Protein AF-A0A661SNB0-F1 (afdb_monomer)

Radius of gyration: 14.27 Å; Cα contacts (8 Å, |Δi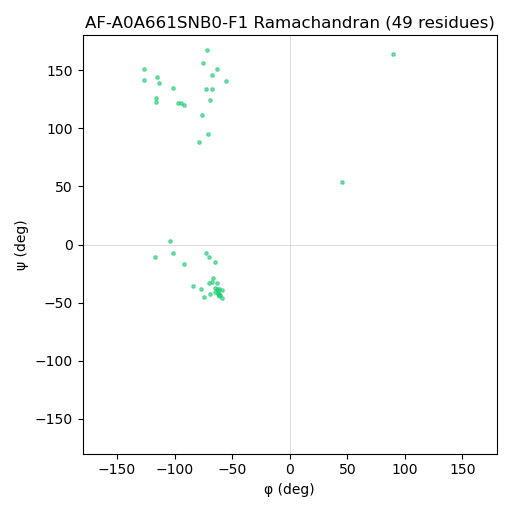|>4): 27; chains: 1; bounding box: 40×19×37 Å

Foldseek 3Di:
DDPDDDDDDDDFDADPQLVVCCVVPNVVVVVVLCVVVVDPRRPPPTDHSGD

Secondary structure (DSSP, 8-state):
---------------HHHHHHHHHH-HHHHHHHHHHH---TT-TTPPPS--

Structure (mmCIF, N/CA/C/O backbone):
data_AF-A0A661SNB0-F1
#
_entry.id   AF-A0A661SNB0-F1
#
loop_
_atom_site.group_PDB
_atom_site.id
_atom_site.type_symbol
_atom_site.label_atom_id
_atom_site.label_alt_id
_atom_site.label_comp_id
_atom_site.label_asym_id
_atom_site.label_entity_id
_atom_site.label_seq_id
_atom_site.pdbx_PDB_ins_code
_atom_site.Cartn_x
_atom_site.Cartn_y
_atom_site.Cartn_z
_atom_site.occupancy
_atom_site.B_iso_or_equiv
_atom_site.auth_seq_id
_atom_site.auth_comp_id
_atom_site.auth_asym_id
_atom_site.auth_atom_id
_atom_site.pdbx_PDB_model_num
ATOM 1 N N . MET A 1 1 ? 29.287 -2.685 -24.818 1.00 59.03 1 MET A N 1
ATOM 2 C CA . MET A 1 1 ? 28.484 -3.029 -23.628 1.00 59.03 1 MET A CA 1
ATOM 3 C C . MET A 1 1 ? 27.102 -3.391 -24.141 1.00 59.03 1 MET A C 1
ATOM 5 O O . MET A 1 1 ? 26.625 -2.674 -25.010 1.00 59.03 1 MET A O 1
ATOM 9 N N . ARG A 1 2 ? 26.543 -4.547 -23.764 1.00 71.31 2 ARG A N 1
ATOM 10 C CA . ARG A 1 2 ? 25.164 -4.887 -24.141 1.00 71.31 2 ARG A CA 1
ATOM 11 C C . ARG A 1 2 ? 24.230 -4.021 -23.301 1.00 71.31 2 ARG A C 1
ATOM 13 O O . ARG A 1 2 ? 24.468 -3.878 -22.108 1.00 71.31 2 ARG A O 1
ATOM 20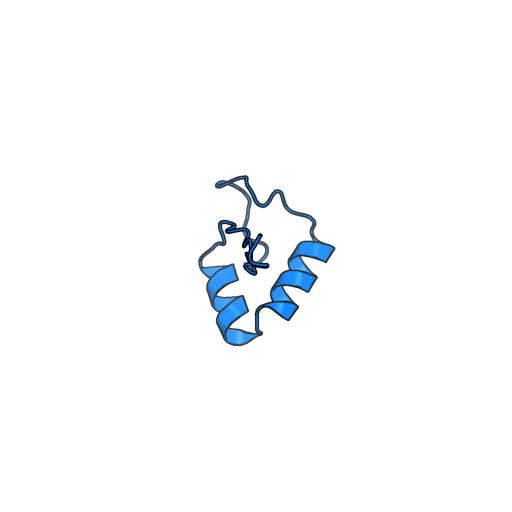 N N . ASP A 1 3 ? 23.243 -3.430 -23.954 1.00 79.31 3 ASP A N 1
ATOM 21 C CA . ASP A 1 3 ? 22.191 -2.646 -23.316 1.00 79.31 3 ASP A CA 1
ATOM 22 C C . ASP A 1 3 ? 21.182 -3.643 -22.726 1.00 79.31 3 ASP A C 1
ATOM 24 O O . ASP A 1 3 ? 20.302 -4.150 -23.423 1.00 79.31 3 ASP A O 1
ATOM 28 N N . GLU A 1 4 ? 21.420 -4.072 -21.486 1.00 85.44 4 GLU A N 1
ATOM 29 C CA . GLU A 1 4 ? 20.520 -4.977 -20.772 1.00 85.44 4 GLU A CA 1
ATOM 30 C C . GLU A 1 4 ? 19.521 -4.150 -19.967 1.00 85.44 4 GLU A C 1
ATOM 32 O O . GLU A 1 4 ? 19.893 -3.357 -19.102 1.00 85.44 4 GLU A O 1
ATOM 37 N N . ARG A 1 5 ? 18.232 -4.333 -20.268 1.00 91.69 5 ARG A N 1
ATOM 38 C CA . ARG A 1 5 ? 17.146 -3.698 -19.526 1.00 91.69 5 ARG A CA 1
ATOM 39 C C . ARG A 1 5 ? 17.069 -4.309 -18.127 1.00 91.69 5 ARG A C 1
ATOM 41 O O . ARG A 1 5 ? 16.892 -5.518 -17.993 1.00 91.69 5 ARG A O 1
ATOM 48 N N . VAL A 1 6 ? 17.149 -3.457 -17.110 1.00 92.06 6 VAL A N 1
ATOM 49 C CA . VAL A 1 6 ? 16.948 -3.818 -15.704 1.00 92.06 6 VAL A CA 1
ATOM 50 C C . VAL A 1 6 ? 15.728 -3.067 -15.192 1.00 92.06 6 VAL A C 1
ATOM 52 O O . VAL A 1 6 ? 15.699 -1.839 -15.242 1.00 92.06 6 VAL A O 1
ATOM 55 N N . ASP A 1 7 ? 14.740 -3.805 -14.693 1.00 94.81 7 ASP A N 1
ATOM 56 C CA . ASP A 1 7 ? 13.582 -3.241 -14.003 1.00 94.81 7 ASP A CA 1
ATOM 57 C C . ASP A 1 7 ? 13.777 -3.407 -12.484 1.00 94.81 7 ASP A C 1
ATOM 59 O O . ASP A 1 7 ? 14.193 -4.469 -12.011 1.00 94.81 7 ASP A O 1
ATOM 63 N N . VAL A 1 8 ? 13.499 -2.351 -11.718 1.00 93.56 8 VAL A N 1
ATOM 64 C CA . VAL A 1 8 ? 13.591 -2.341 -10.250 1.00 93.56 8 VAL A CA 1
A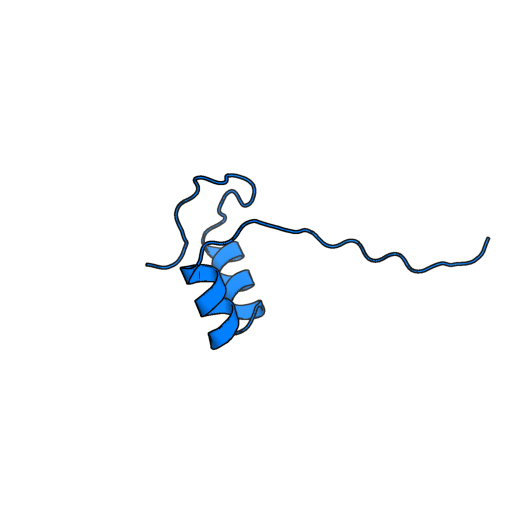TOM 65 C C . VAL A 1 8 ? 12.195 -2.113 -9.691 1.00 93.56 8 VAL A C 1
ATOM 67 O O . VAL A 1 8 ? 11.540 -1.137 -10.046 1.00 93.56 8 VAL A O 1
ATOM 70 N N . PHE A 1 9 ? 11.759 -3.006 -8.807 1.00 93.56 9 PHE A N 1
ATOM 71 C CA . PHE A 1 9 ? 10.447 -2.947 -8.171 1.00 93.56 9 PHE A CA 1
ATOM 72 C C . PHE A 1 9 ? 10.602 -2.682 -6.680 1.00 93.56 9 PHE A C 1
ATOM 74 O O . PHE A 1 9 ? 11.474 -3.260 -6.027 1.00 93.56 9 PHE A O 1
ATOM 81 N N . TRP A 1 10 ? 9.733 -1.834 -6.139 1.00 90.44 10 TRP A N 1
ATOM 82 C CA . TRP A 1 10 ? 9.648 -1.611 -4.706 1.00 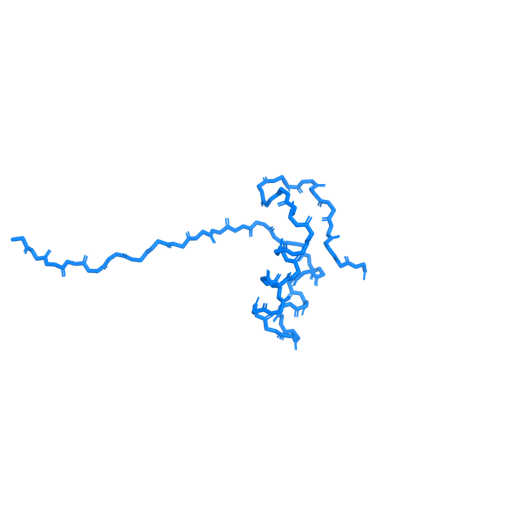90.44 10 TRP A CA 1
ATOM 83 C C . TRP A 1 10 ? 8.568 -2.513 -4.115 1.00 90.44 10 TRP A C 1
ATOM 85 O O . TRP A 1 10 ? 7.416 -2.477 -4.536 1.00 90.44 10 TRP A O 1
ATOM 95 N N . MET A 1 11 ? 8.955 -3.350 -3.155 1.00 92.62 11 MET A N 1
ATOM 96 C CA . MET A 1 11 ? 8.020 -4.163 -2.387 1.00 92.62 11 MET A CA 1
ATOM 97 C C . MET A 1 11 ? 7.719 -3.463 -1.067 1.00 92.62 11 MET A C 1
ATOM 99 O O . MET A 1 11 ? 8.636 -3.228 -0.278 1.00 92.62 11 MET A O 1
ATOM 103 N N . ILE A 1 12 ? 6.443 -3.173 -0.831 1.00 92.25 12 ILE A N 1
ATOM 104 C CA . ILE A 1 12 ? 5.950 -2.565 0.405 1.00 92.25 12 ILE A CA 1
ATOM 105 C C . ILE A 1 12 ? 5.023 -3.538 1.146 1.00 92.25 12 ILE A C 1
ATOM 107 O O . ILE A 1 12 ? 4.292 -4.300 0.504 1.00 92.25 12 ILE A O 1
ATOM 111 N N . PRO A 1 13 ? 5.049 -3.555 2.487 1.00 93.44 13 PRO A N 1
ATOM 112 C CA . PRO A 1 13 ? 4.065 -4.275 3.278 1.00 93.44 13 PRO A CA 1
ATOM 113 C C . PRO A 1 13 ? 2.677 -3.634 3.143 1.00 93.44 13 PRO A C 1
ATOM 115 O O . PRO A 1 13 ? 2.506 -2.419 3.280 1.00 93.44 13 PRO A O 1
ATOM 118 N N . ILE A 1 14 ? 1.673 -4.482 2.928 1.00 95.00 14 ILE A N 1
ATOM 119 C CA . ILE A 1 14 ? 0.257 -4.109 2.951 1.00 95.00 14 ILE A CA 1
ATOM 120 C C . ILE A 1 14 ? -0.506 -5.022 3.909 1.00 95.00 14 ILE A C 1
ATOM 122 O O . ILE A 1 14 ? -0.117 -6.174 4.132 1.00 95.00 14 ILE A O 1
ATOM 126 N N . SER A 1 15 ? -1.584 -4.504 4.487 1.00 95.69 15 SER A N 1
ATOM 127 C CA . SER A 1 15 ? -2.478 -5.278 5.345 1.00 95.69 15 SER A CA 1
ATOM 128 C C . SER A 1 15 ? -3.308 -6.280 4.527 1.00 95.69 15 SER A C 1
ATOM 130 O O . SER A 1 15 ? -3.405 -6.203 3.301 1.00 95.69 15 SER A O 1
ATOM 132 N N . GLU A 1 16 ? -3.973 -7.220 5.204 1.00 96.38 16 GLU A N 1
ATOM 133 C CA . GLU A 1 16 ? -4.916 -8.131 4.543 1.00 96.38 16 GLU A CA 1
ATOM 134 C C . GLU A 1 16 ? -6.122 -7.387 3.934 1.00 96.38 16 GLU A C 1
ATOM 136 O O . GLU A 1 16 ? -6.632 -7.796 2.890 1.00 96.38 16 GLU A O 1
ATOM 141 N N . ALA A 1 17 ? -6.570 -6.287 4.552 1.00 96.94 17 ALA A N 1
ATOM 142 C CA . ALA A 1 17 ? -7.662 -5.463 4.031 1.00 96.94 17 ALA A CA 1
ATOM 143 C C . ALA A 1 17 ? -7.242 -4.708 2.759 1.00 96.94 17 ALA A C 1
ATOM 145 O O . ALA A 1 17 ? -7.972 -4.713 1.772 1.00 96.94 17 ALA A O 1
ATOM 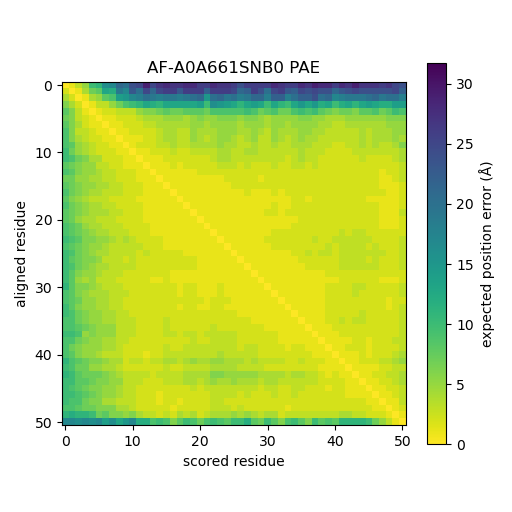146 N N . GLU A 1 18 ? -6.032 -4.146 2.749 1.00 97.31 18 GLU A N 1
ATOM 147 C CA . GLU A 1 18 ? -5.427 -3.497 1.576 1.00 97.31 18 GLU A CA 1
ATOM 148 C C . GLU A 1 18 ? -5.227 -4.486 0.431 1.00 97.31 18 GLU A C 1
ATOM 150 O O . GLU A 1 18 ? -5.593 -4.199 -0.705 1.00 97.31 18 GLU A O 1
ATOM 155 N N . PHE A 1 19 ? -4.750 -5.697 0.731 1.00 96.75 19 PHE A N 1
ATOM 156 C CA . PHE A 1 19 ? -4.635 -6.753 -0.270 1.00 96.75 19 PHE A CA 1
ATOM 157 C C . PHE A 1 19 ? -5.987 -7.106 -0.905 1.00 96.75 19 PHE A C 1
ATOM 159 O O . PHE A 1 19 ? -6.084 -7.202 -2.128 1.00 96.75 19 PHE A O 1
ATOM 166 N N . ARG A 1 20 ? -7.046 -7.268 -0.099 1.00 98.06 20 ARG A N 1
ATOM 167 C CA . ARG A 1 20 ? -8.405 -7.518 -0.613 1.00 98.06 20 ARG A CA 1
ATOM 168 C C . ARG A 1 20 ? -8.901 -6.374 -1.489 1.00 98.06 20 ARG A C 1
ATOM 170 O O . ARG A 1 20 ? -9.424 -6.621 -2.568 1.00 98.06 20 ARG A O 1
ATOM 177 N N . PHE A 1 21 ? -8.684 -5.134 -1.068 1.00 97.75 21 PHE A N 1
ATOM 178 C CA . PHE A 1 21 ? -9.081 -3.970 -1.849 1.00 97.75 21 PHE A CA 1
ATOM 179 C C . PHE A 1 21 ? -8.381 -3.901 -3.204 1.00 97.75 21 PHE A C 1
ATOM 181 O O . PHE A 1 21 ? -9.056 -3.656 -4.199 1.00 97.75 21 PHE A O 1
ATOM 188 N N . VAL A 1 22 ? -7.078 -4.194 -3.262 1.00 97.38 22 VAL A N 1
ATOM 189 C CA . VAL A 1 22 ? -6.329 -4.284 -4.526 1.00 97.38 22 VAL A CA 1
ATOM 190 C C . VAL A 1 22 ? -6.891 -5.384 -5.431 1.00 97.38 22 VAL A C 1
ATOM 192 O O . VAL A 1 22 ? -6.977 -5.188 -6.641 1.00 97.38 22 VAL A O 1
ATOM 195 N N . LEU A 1 23 ? -7.305 -6.531 -4.877 1.00 97.94 23 LEU A N 1
ATOM 196 C CA . LEU A 1 23 ? -7.945 -7.591 -5.667 1.00 97.94 23 LEU A CA 1
ATOM 197 C C . LEU A 1 23 ? -9.301 -7.163 -6.247 1.00 97.94 23 LEU A C 1
ATOM 199 O O . LEU A 1 23 ? -9.620 -7.548 -7.371 1.00 97.94 23 LEU A O 1
ATOM 203 N N . ASP A 1 24 ? -10.076 -6.381 -5.495 1.00 98.31 24 ASP A N 1
ATOM 204 C CA . ASP A 1 24 ? -11.433 -5.980 -5.875 1.00 98.31 24 ASP A CA 1
ATOM 205 C C . ASP A 1 24 ? -11.461 -4.746 -6.801 1.00 98.31 24 ASP A C 1
ATOM 207 O O . ASP A 1 24 ? -12.305 -4.669 -7.696 1.00 98.31 24 ASP A O 1
ATOM 211 N N . HIS A 1 25 ? -10.546 -3.790 -6.605 1.00 97.88 25 HIS A N 1
ATOM 212 C CA . HIS A 1 25 ? -10.564 -2.469 -7.258 1.00 97.88 25 HIS A CA 1
ATOM 213 C C . HIS A 1 25 ? -9.359 -2.20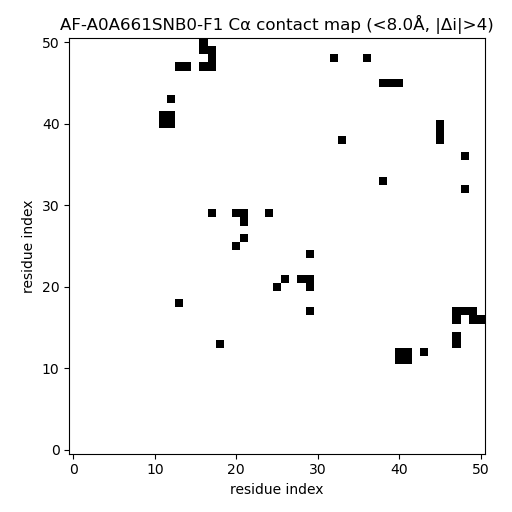7 -8.170 1.00 97.88 25 HIS A C 1
ATOM 215 O O . HIS A 1 25 ? -9.383 -1.253 -8.947 1.00 97.88 25 HIS A O 1
ATOM 221 N N . GLY A 1 26 ? -8.335 -3.060 -8.119 1.00 97.44 26 GLY A N 1
ATOM 222 C CA . GLY A 1 26 ? -7.086 -2.887 -8.855 1.00 97.44 26 GLY A CA 1
ATOM 223 C C . GLY A 1 26 ? -6.026 -2.086 -8.085 1.00 97.44 26 GLY A C 1
ATOM 224 O O . GLY A 1 26 ? -6.330 -1.429 -7.086 1.00 97.44 26 GLY A O 1
ATOM 225 N N . PRO A 1 27 ? -4.758 -2.159 -8.528 1.00 95.25 27 PRO A N 1
ATOM 226 C CA . PRO A 1 27 ? -3.648 -1.462 -7.884 1.00 95.25 27 PRO A CA 1
ATOM 227 C C . PRO A 1 27 ? -3.737 0.063 -8.022 1.00 95.25 27 PRO A C 1
ATOM 229 O O . PRO A 1 27 ? -3.360 0.761 -7.090 1.00 95.25 27 PRO A O 1
ATOM 232 N N . GLU A 1 28 ? -4.292 0.591 -9.117 1.00 97.38 28 GLU A N 1
ATOM 233 C CA . GLU A 1 28 ? -4.376 2.041 -9.341 1.00 97.38 28 GLU A CA 1
ATOM 234 C C . GLU A 1 28 ? -5.250 2.737 -8.285 1.00 97.38 28 GLU A C 1
ATOM 236 O O . GLU A 1 28 ? -4.899 3.802 -7.789 1.00 97.38 28 GLU A O 1
ATOM 241 N N . ALA A 1 29 ? -6.353 2.103 -7.872 1.00 97.12 29 ALA A N 1
ATOM 242 C CA . ALA A 1 29 ? -7.204 2.627 -6.804 1.00 97.12 29 ALA A CA 1
ATOM 243 C C . ALA A 1 29 ? -6.492 2.636 -5.440 1.00 97.12 29 ALA A C 1
ATOM 245 O O . ALA A 1 29 ? -6.811 3.446 -4.573 1.00 97.12 29 ALA A O 1
ATOM 246 N N . PHE A 1 30 ? -5.546 1.717 -5.227 1.00 96.44 30 PHE A N 1
ATOM 247 C CA . PHE A 1 30 ? -4.733 1.702 -4.016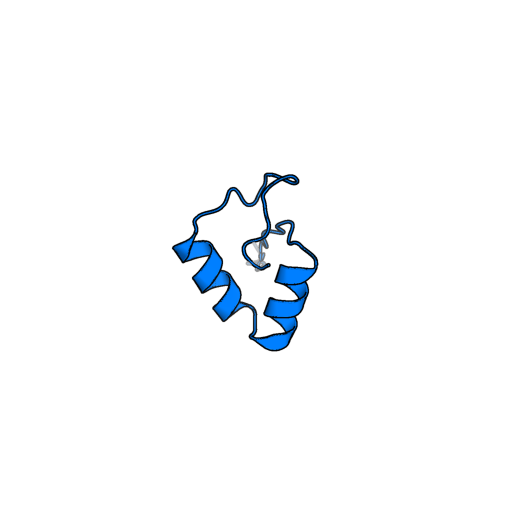 1.00 96.44 30 PHE A CA 1
ATOM 248 C C . PHE A 1 30 ? -3.647 2.779 -4.065 1.00 96.44 30 PHE A C 1
ATOM 250 O O . PHE A 1 30 ? -3.431 3.444 -3.056 1.00 96.44 30 PHE A O 1
ATOM 257 N N . ASP A 1 31 ? -3.033 3.013 -5.228 1.00 95.69 31 ASP A N 1
ATOM 258 C CA . ASP A 1 31 ? -2.087 4.117 -5.430 1.00 95.69 31 ASP A CA 1
ATOM 259 C C . ASP A 1 31 ? -2.739 5.483 -5.149 1.00 95.69 31 ASP A C 1
ATOM 261 O O . ASP A 1 31 ? -2.119 6.334 -4.511 1.00 95.69 31 ASP A O 1
ATOM 265 N N . ASP A 1 32 ? -4.004 5.670 -5.543 1.00 97.25 32 ASP A N 1
A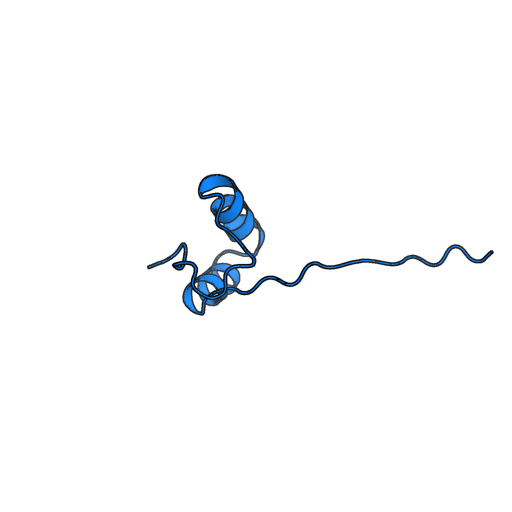TOM 266 C CA . ASP A 1 32 ? -4.775 6.877 -5.223 1.00 97.25 32 ASP A CA 1
ATOM 267 C C . ASP A 1 32 ? -4.941 7.066 -3.700 1.00 97.25 32 ASP A C 1
ATOM 269 O O . ASP A 1 32 ? -4.709 8.162 -3.188 1.00 97.25 32 ASP A O 1
ATOM 273 N N . LEU A 1 33 ? -5.262 5.997 -2.955 1.00 95.75 33 LEU A N 1
ATOM 274 C CA . LEU A 1 33 ? -5.362 6.043 -1.486 1.00 95.75 33 LEU A CA 1
ATOM 275 C C . LEU A 1 33 ? -4.013 6.340 -0.820 1.00 95.75 33 LEU A C 1
ATOM 277 O O . LEU A 1 33 ? -3.951 7.110 0.137 1.00 95.75 33 LEU A O 1
ATOM 281 N N . LEU A 1 34 ? -2.927 5.740 -1.319 1.00 95.31 34 LEU A N 1
ATOM 282 C CA . LEU A 1 34 ? -1.578 6.008 -0.818 1.00 95.31 34 LEU A CA 1
ATOM 283 C C . LEU A 1 34 ? -1.185 7.472 -1.028 1.00 95.31 34 LEU A C 1
ATOM 285 O O . LEU A 1 34 ? -0.564 8.066 -0.149 1.00 95.31 34 LEU A O 1
ATOM 289 N N . ALA A 1 35 ? -1.546 8.051 -2.174 1.00 95.56 35 ALA A N 1
ATOM 290 C CA . ALA A 1 35 ? -1.269 9.447 -2.482 1.00 95.56 35 ALA A CA 1
ATOM 291 C C . ALA A 1 35 ? -2.107 10.424 -1.637 1.00 95.56 35 ALA A C 1
ATOM 293 O O . ALA A 1 35 ? -1.626 11.514 -1.328 1.00 95.56 35 ALA A O 1
ATOM 294 N N . GLU A 1 36 ? -3.342 10.060 -1.279 1.00 97.00 36 GLU A N 1
ATOM 295 C CA . GLU A 1 36 ? -4.230 10.888 -0.453 1.00 97.00 36 GLU A CA 1
ATOM 296 C C . GLU A 1 36 ? -3.823 10.891 1.028 1.00 97.00 36 GLU A C 1
ATOM 298 O O . GLU A 1 36 ? -3.758 11.954 1.646 1.00 97.00 36 GLU A O 1
ATOM 303 N N . GLU A 1 37 ? -3.520 9.717 1.586 1.00 96.00 37 GLU A N 1
ATOM 304 C CA . GLU A 1 37 ? -3.266 9.546 3.023 1.00 96.00 37 GLU A CA 1
ATOM 305 C C . GLU A 1 37 ? -1.780 9.674 3.413 1.00 96.00 37 GLU A C 1
ATOM 307 O O . GLU A 1 37 ? -1.474 9.855 4.591 1.00 96.00 37 GLU A O 1
ATOM 312 N N . ASP A 1 38 ? -0.858 9.575 2.446 1.00 95.75 38 ASP A N 1
ATOM 313 C CA . ASP A 1 38 ? 0.606 9.679 2.616 1.00 95.75 38 ASP A CA 1
ATOM 314 C C . ASP A 1 38 ? 1.175 8.872 3.813 1.00 95.75 38 ASP A C 1
ATOM 316 O O . ASP A 1 38 ? 1.849 9.423 4.693 1.00 95.75 38 ASP A O 1
ATOM 320 N N . PRO A 1 39 ? 0.891 7.554 3.920 1.00 95.25 39 PRO A N 1
ATOM 321 C CA . PRO A 1 39 ? 1.349 6.753 5.050 1.00 95.25 39 PRO A CA 1
ATOM 322 C C . PRO A 1 39 ? 2.846 6.409 4.966 1.00 95.25 39 PRO A C 1
ATOM 324 O O . PRO A 1 39 ? 3.423 6.268 3.887 1.00 95.25 39 PRO A O 1
ATOM 327 N N . ASP A 1 40 ? 3.464 6.125 6.118 1.00 95.12 40 ASP A N 1
ATOM 328 C CA . ASP A 1 40 ? 4.814 5.549 6.161 1.00 95.12 40 ASP A CA 1
ATOM 329 C C . ASP A 1 40 ? 4.797 4.084 5.692 1.00 95.12 40 ASP A C 1
ATOM 331 O O . ASP A 1 40 ? 4.553 3.163 6.469 1.00 95.12 40 ASP A O 1
ATOM 335 N N . LEU A 1 41 ? 5.075 3.860 4.407 1.00 93.56 41 LEU A N 1
ATOM 336 C CA . LEU A 1 41 ? 5.015 2.547 3.760 1.00 93.56 41 LEU A CA 1
ATOM 337 C C . LEU A 1 41 ? 6.027 1.517 4.275 1.00 93.56 41 LEU A C 1
ATOM 339 O O . LEU A 1 41 ? 5.873 0.334 3.971 1.00 93.56 41 LEU A O 1
ATOM 343 N N . ILE A 1 42 ? 7.057 1.926 5.019 1.00 92.38 42 ILE A N 1
ATOM 344 C CA . ILE A 1 42 ? 8.054 0.999 5.572 1.00 92.38 42 ILE A CA 1
ATOM 345 C C . ILE A 1 42 ? 7.824 0.691 7.055 1.00 92.38 42 ILE A C 1
ATOM 347 O O . ILE A 1 42 ? 8.488 -0.208 7.577 1.00 92.38 42 ILE A O 1
ATOM 351 N N . ASP A 1 43 ? 6.886 1.374 7.722 1.00 94.25 43 ASP A N 1
ATOM 352 C CA . ASP A 1 43 ? 6.482 1.060 9.093 1.00 94.25 43 ASP A CA 1
ATOM 353 C C . ASP A 1 43 ? 5.579 -0.192 9.117 1.00 94.25 43 ASP A C 1
ATOM 355 O O . ASP A 1 43 ? 4.426 -0.145 8.676 1.00 94.25 43 ASP A O 1
ATOM 359 N N . PRO A 1 44 ? 6.046 -1.331 9.670 1.00 89.25 44 PRO A N 1
ATOM 360 C CA . PRO A 1 44 ? 5.254 -2.558 9.732 1.00 89.25 44 PRO A CA 1
ATOM 361 C C . PRO A 1 44 ? 4.081 -2.475 10.718 1.00 89.25 44 PRO A C 1
ATOM 363 O O . PRO A 1 44 ? 3.252 -3.384 10.755 1.00 89.25 44 PRO A O 1
ATOM 366 N N . THR A 1 45 ? 4.032 -1.433 11.551 1.00 92.62 45 THR A N 1
ATOM 367 C CA . THR A 1 45 ? 2.979 -1.194 12.540 1.00 92.62 45 THR A CA 1
ATOM 368 C C . THR A 1 45 ? 1.997 -0.104 12.123 1.00 92.62 45 THR A C 1
ATOM 370 O O . THR A 1 45 ? 1.077 0.193 12.892 1.00 92.62 45 THR A O 1
ATOM 373 N N . ARG A 1 46 ? 2.143 0.457 10.911 1.00 94.12 46 ARG A N 1
ATOM 374 C CA . ARG A 1 46 ? 1.206 1.455 10.389 1.00 94.12 46 ARG A CA 1
ATOM 375 C C . ARG A 1 46 ? -0.227 0.904 10.402 1.00 94.12 46 ARG A C 1
ATOM 377 O O . ARG A 1 46 ? -0.437 -0.272 10.081 1.00 94.12 46 ARG A O 1
ATOM 384 N N . PRO A 1 47 ? -1.231 1.725 10.747 1.00 94.25 47 PRO A N 1
ATOM 385 C CA . PRO A 1 47 ? -2.617 1.3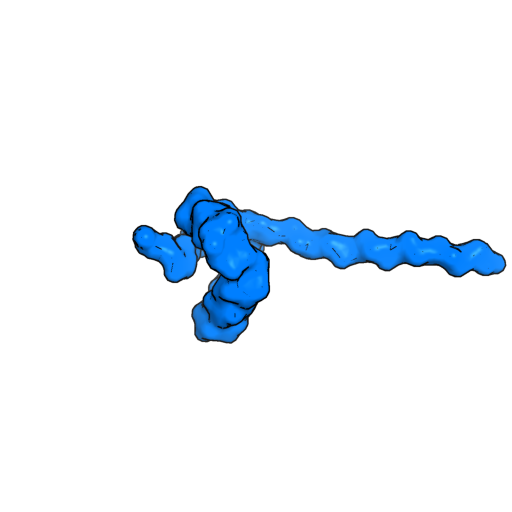24 10.587 1.00 94.25 47 PRO A CA 1
ATOM 386 C C . PRO A 1 47 ? -2.930 1.094 9.105 1.00 94.25 47 PRO A C 1
ATOM 388 O O . PRO A 1 47 ? -2.333 1.704 8.215 1.00 94.25 47 PRO A O 1
ATOM 391 N N . SER A 1 48 ? -3.883 0.204 8.845 1.00 94.81 48 SER A N 1
ATOM 392 C CA . SER A 1 48 ? -4.399 0.021 7.493 1.00 94.81 48 SER A CA 1
ATOM 393 C C . SER A 1 48 ? -5.173 1.264 7.057 1.00 94.81 48 SER A C 1
ATOM 395 O O . SER A 1 48 ? -5.884 1.854 7.870 1.00 94.81 48 SER A O 1
ATOM 397 N N . LEU A 1 49 ? -5.107 1.604 5.768 1.00 94.31 49 LEU A N 1
ATOM 398 C CA . LEU A 1 49 ? -5.952 2.659 5.183 1.00 94.31 49 LEU A CA 1
ATOM 399 C C . LEU A 1 49 ? -7.424 2.244 5.025 1.00 94.31 49 LEU A C 1
ATOM 401 O O . LEU A 1 49 ? -8.277 3.043 4.653 1.00 94.31 49 LEU A O 1
ATOM 405 N N . LEU A 1 50 ? -7.719 0.974 5.286 1.00 91.50 50 LEU A N 1
ATOM 406 C CA . LEU A 1 50 ? -9.028 0.369 5.120 1.00 91.50 50 LEU A CA 1
ATOM 407 C C . LEU A 1 50 ? -9.427 -0.296 6.430 1.00 91.50 50 LEU A C 1
ATOM 409 O O . LEU A 1 50 ? -8.589 -0.884 7.118 1.00 91.50 50 LEU A O 1
ATOM 413 N N . VAL A 1 51 ? -10.709 -0.184 6.763 1.00 77.88 51 VAL A N 1
ATOM 414 C CA . VAL A 1 51 ? -11.296 -0.679 8.016 1.00 77.88 51 VAL A CA 1
ATOM 415 C C . VAL A 1 51 ? -12.079 -1.958 7.777 1.00 77.88 51 VAL A C 1
ATOM 417 O O . VAL A 1 51 ? -12.790 -2.024 6.749 1.00 77.88 51 VAL A O 1
#

Sequence (51 aa):
MRDERVDVFWMIPISEAEFRFVLDHGPEAFDDLLAEEDPDLIDPTRPSLLV

pLDDT: mean 93.06, std 7.02, range [59.03, 98.31]

Solvent-accessible surface area (backbone atoms only — not comparable to full-atom values): 3565 Å² total; per-residue (Å²): 132,85,91,74,91,81,88,86,81,88,87,69,80,70,48,74,59,51,51,51,46,31,74,76,65,36,62,68,60,46,52,52,52,47,69,74,69,62,67,67,60,82,51,92,80,57,79,64,98,57,134

Mean predicted aligned error: 4.13 Å